Protein AF-A0A221W1S8-F1 (afdb_monomer_lite)

Foldseek 3Di:
DDDDPPPDPPPPDQPPVSVVVVVVVVVVVVVCCVVCVVCVVVVVVVVVVVVVVVVCLCCVVVVVHDRPCVVVCVVVVVVCVVCVLVVVVVVVDPWDPDDPTSD

Radius of gyration: 24.33 Å; chains: 1; bounding box: 44×41×62 Å

Structure (mmCIF, N/CA/C/O backbone):
data_AF-A0A221W1S8-F1
#
_entry.id   AF-A0A221W1S8-F1
#
loop_
_atom_site.group_PDB
_atom_site.id
_atom_site.type_symbol
_atom_site.label_atom_id
_atom_site.label_alt_id
_atom_site.label_comp_id
_atom_site.label_asym_id
_atom_site.label_entity_id
_atom_site.label_seq_id
_atom_site.pdbx_PDB_ins_code
_atom_site.Cartn_x
_atom_site.Cartn_y
_atom_site.Cartn_z
_atom_site.occupancy
_atom_site.B_iso_or_equiv
_atom_site.auth_seq_id
_atom_site.auth_comp_id
_atom_site.auth_asym_id
_atom_site.auth_atom_id
_atom_site.pdbx_PDB_model_num
ATOM 1 N N . MET A 1 1 ? -6.156 -27.351 -42.781 1.00 43.78 1 MET A N 1
ATOM 2 C CA . MET A 1 1 ? -5.411 -27.093 -44.034 1.00 43.78 1 MET A CA 1
ATOM 3 C C . MET A 1 1 ? -6.107 -25.895 -44.660 1.00 43.78 1 MET A C 1
ATOM 5 O O . MET A 1 1 ? -7.206 -26.083 -45.143 1.00 43.78 1 MET A O 1
ATOM 9 N N . THR A 1 2 ? -5.717 -24.635 -44.512 1.00 44.00 2 THR A N 1
ATOM 10 C CA . THR A 1 2 ? -4.438 -23.920 -44.330 1.00 44.00 2 THR A CA 1
ATOM 11 C C . THR A 1 2 ? -4.729 -22.702 -43.437 1.00 44.00 2 THR A C 1
ATOM 13 O O . THR A 1 2 ? -5.718 -22.012 -43.647 1.00 44.00 2 THR A O 1
ATOM 16 N N . ASP A 1 3 ? -4.094 -22.574 -42.277 1.00 49.91 3 ASP A N 1
ATOM 17 C CA . ASP A 1 3 ? -2.942 -21.686 -42.051 1.00 49.91 3 ASP A CA 1
ATOM 18 C C . ASP A 1 3 ? -3.080 -20.304 -42.718 1.00 49.91 3 ASP A C 1
ATOM 20 O O . ASP A 1 3 ? -2.681 -20.091 -43.860 1.00 49.91 3 ASP A O 1
ATOM 24 N N . ALA A 1 4 ? -3.693 -19.376 -41.987 1.00 48.41 4 ALA A N 1
ATOM 25 C CA . ALA A 1 4 ? -3.663 -17.948 -42.270 1.00 48.41 4 ALA A CA 1
ATOM 26 C C . ALA A 1 4 ? -3.271 -17.234 -40.974 1.00 48.41 4 ALA A C 1
ATOM 28 O O . ALA A 1 4 ? -4.033 -16.462 -40.393 1.00 48.41 4 ALA A O 1
ATOM 29 N N . ALA A 1 5 ? -2.070 -17.557 -40.486 1.00 47.94 5 ALA A N 1
ATOM 30 C CA . ALA A 1 5 ? -1.346 -16.705 -39.564 1.00 47.94 5 ALA A CA 1
ATOM 31 C C . ALA A 1 5 ? -1.242 -15.306 -40.190 1.00 47.94 5 ALA A C 1
ATOM 33 O O . ALA A 1 5 ? -0.427 -15.060 -41.080 1.00 47.94 5 ALA A O 1
ATOM 34 N N . ALA A 1 6 ? -2.103 -14.399 -39.729 1.00 50.62 6 ALA A N 1
ATOM 35 C CA . ALA A 1 6 ? -1.974 -12.971 -39.942 1.00 50.62 6 ALA A CA 1
ATOM 36 C C . ALA A 1 6 ? -0.633 -12.535 -39.338 1.00 50.62 6 ALA A C 1
ATOM 38 O O . ALA A 1 6 ? -0.490 -12.332 -38.133 1.00 50.62 6 ALA A O 1
ATOM 39 N N . GLN A 1 7 ? 0.383 -12.491 -40.192 1.00 57.56 7 GLN A N 1
ATOM 40 C CA . GLN A 1 7 ? 1.704 -11.987 -39.866 1.00 57.56 7 GLN A CA 1
ATOM 41 C C . GLN A 1 7 ? 1.584 -10.483 -39.635 1.00 57.56 7 GLN A C 1
ATOM 43 O O . GLN A 1 7 ? 1.258 -9.730 -40.549 1.00 57.56 7 GLN A O 1
ATOM 48 N N . ASP A 1 8 ? 1.830 -10.066 -38.393 1.00 51.31 8 ASP A N 1
ATOM 49 C CA . ASP A 1 8 ? 1.946 -8.663 -38.004 1.00 51.31 8 ASP A CA 1
ATOM 50 C C . ASP A 1 8 ? 3.028 -7.968 -38.863 1.00 51.31 8 ASP A C 1
ATOM 52 O O . ASP A 1 8 ? 4.217 -8.302 -38.750 1.00 51.31 8 ASP A O 1
ATOM 56 N N . PRO A 1 9 ? 2.656 -6.989 -39.711 1.00 50.56 9 PRO A N 1
ATOM 57 C CA . PRO A 1 9 ? 3.579 -6.306 -40.613 1.00 50.56 9 PRO A CA 1
ATOM 58 C C . PRO A 1 9 ? 4.553 -5.357 -39.892 1.00 50.56 9 PRO A C 1
ATOM 60 O O . PRO A 1 9 ? 5.384 -4.723 -40.540 1.00 50.56 9 PRO A O 1
ATOM 63 N N . ARG A 1 10 ? 4.498 -5.243 -38.556 1.00 54.56 10 ARG A N 1
ATOM 64 C CA . ARG A 1 10 ? 5.377 -4.366 -37.763 1.00 54.56 10 ARG A CA 1
ATOM 65 C C . ARG A 1 10 ? 6.572 -5.062 -37.126 1.00 54.56 10 ARG A C 1
ATOM 67 O O . ARG A 1 10 ? 7.277 -4.443 -36.327 1.00 54.56 10 ARG A O 1
ATOM 74 N N . ARG A 1 11 ? 6.888 -6.302 -37.512 1.00 55.62 11 ARG A N 1
ATOM 75 C CA . ARG A 1 11 ? 8.109 -6.999 -37.067 1.00 55.62 11 ARG A CA 1
ATOM 76 C C . ARG A 1 11 ? 9.371 -6.460 -37.767 1.00 55.62 11 ARG A C 1
ATOM 78 O O . ARG A 1 11 ? 10.181 -7.205 -38.310 1.00 55.62 11 ARG A O 1
ATOM 85 N N . GLY A 1 12 ? 9.545 -5.139 -37.758 1.00 58.81 12 GLY A N 1
ATOM 86 C CA . GLY A 1 12 ? 10.763 -4.473 -38.189 1.00 58.81 12 GLY A CA 1
ATOM 87 C C . GLY A 1 12 ? 11.916 -4.922 -37.299 1.00 58.81 12 GLY A C 1
ATOM 88 O O . GLY A 1 12 ? 11.883 -4.746 -36.080 1.00 58.81 12 GLY A O 1
ATOM 89 N N . ARG A 1 13 ? 12.936 -5.534 -37.906 1.00 62.41 13 ARG A N 1
ATOM 90 C CA . ARG A 1 13 ? 14.186 -5.916 -37.243 1.00 62.41 13 ARG A CA 1
ATOM 91 C C . ARG A 1 13 ? 14.716 -4.687 -36.507 1.00 62.41 13 ARG A C 1
ATOM 93 O O . ARG A 1 13 ? 15.137 -3.734 -37.157 1.00 62.41 13 ARG A O 1
ATOM 100 N N . ALA A 1 14 ? 14.669 -4.694 -35.171 1.00 63.47 14 ALA A N 1
ATOM 101 C CA . ALA A 1 14 ? 15.183 -3.592 -34.368 1.00 63.47 14 ALA A CA 1
ATOM 102 C C . ALA A 1 14 ? 16.594 -3.249 -34.865 1.00 63.47 14 ALA A C 1
ATOM 104 O O . ALA A 1 14 ? 17.489 -4.107 -34.869 1.00 63.47 14 ALA A O 1
ATOM 105 N N . GLY A 1 15 ? 16.762 -2.017 -35.353 1.00 77.62 15 GLY A N 1
ATOM 106 C CA . GLY A 1 15 ? 18.046 -1.527 -35.838 1.00 77.62 15 GLY A CA 1
ATOM 107 C C . GLY A 1 15 ? 19.124 -1.651 -34.753 1.00 77.62 15 GLY A C 1
ATOM 108 O O . GLY A 1 15 ? 18.808 -1.898 -33.584 1.00 77.62 15 GLY A O 1
ATOM 109 N N . PRO A 1 16 ? 20.408 -1.472 -35.091 1.00 81.88 16 PRO A N 1
ATOM 110 C CA . PRO A 1 16 ? 21.499 -1.566 -34.115 1.00 81.88 16 PRO A CA 1
ATOM 111 C C . PRO A 1 16 ? 21.254 -0.691 -32.871 1.00 81.88 16 PRO A C 1
ATOM 113 O O . PRO A 1 16 ? 21.467 -1.147 -31.751 1.00 81.88 16 PRO A O 1
ATOM 116 N N . LEU A 1 17 ? 20.667 0.498 -33.050 1.00 84.44 17 LEU A N 1
ATOM 117 C CA . LEU A 1 17 ? 20.253 1.395 -31.964 1.00 84.44 17 LEU A CA 1
ATOM 118 C C . LEU A 1 17 ? 19.168 0.802 -31.049 1.00 84.44 17 LEU A C 1
ATOM 120 O O . LEU A 1 17 ? 19.201 1.003 -29.838 1.00 84.44 17 LEU A O 1
ATOM 124 N N . GLY A 1 18 ? 18.224 0.036 -31.602 1.00 87.44 18 GLY A N 1
ATOM 125 C CA . GLY A 1 18 ? 17.191 -0.648 -30.823 1.00 87.44 18 GLY A CA 1
ATOM 126 C C . GLY A 1 18 ? 17.769 -1.750 -29.935 1.00 87.44 18 GLY A C 1
ATOM 127 O O . GLY A 1 18 ? 17.342 -1.893 -28.791 1.00 87.44 18 GLY A O 1
ATOM 128 N N . ARG A 1 19 ? 18.791 -2.472 -30.421 1.00 86.69 19 ARG A N 1
ATOM 129 C CA . ARG A 1 19 ? 19.509 -3.489 -29.633 1.00 86.69 19 ARG A CA 1
ATOM 130 C C . ARG A 1 19 ? 20.333 -2.868 -28.509 1.00 86.69 19 ARG A C 1
ATOM 132 O O . ARG A 1 19 ? 20.266 -3.352 -27.386 1.00 86.69 19 ARG A O 1
ATOM 139 N N . VAL A 1 20 ? 21.037 -1.770 -28.784 1.00 92.38 20 VAL A N 1
ATOM 140 C CA . VAL A 1 20 ? 21.780 -1.023 -27.755 1.00 92.38 20 VAL A CA 1
ATOM 141 C C . VAL A 1 20 ? 20.828 -0.485 -26.686 1.00 92.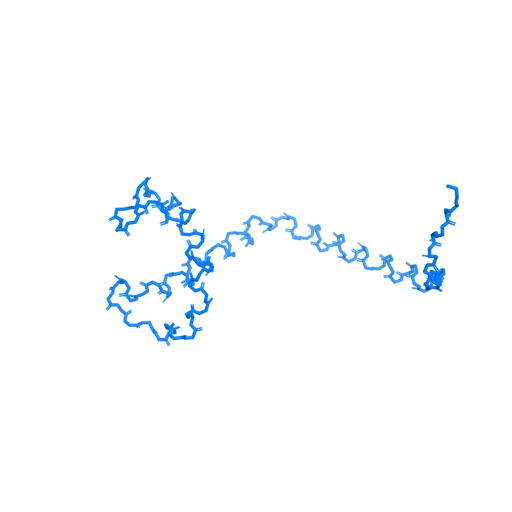38 20 VAL A C 1
ATOM 143 O O . VAL A 1 20 ? 21.055 -0.698 -25.499 1.00 92.38 20 VAL A O 1
ATOM 146 N N . ARG A 1 21 ? 19.709 0.134 -27.085 1.00 93.44 21 ARG A N 1
ATOM 147 C CA . ARG A 1 21 ? 18.708 0.639 -26.134 1.00 93.44 21 ARG A CA 1
ATOM 148 C C . ARG A 1 21 ? 18.073 -0.481 -25.307 1.00 93.44 21 ARG A C 1
ATOM 150 O O . ARG A 1 21 ? 17.820 -0.281 -24.125 1.00 93.44 21 ARG A O 1
ATOM 157 N N . ALA A 1 22 ? 17.809 -1.643 -25.904 1.00 92.69 22 ALA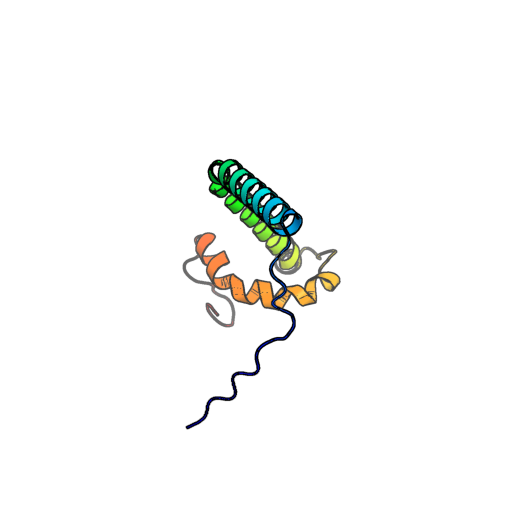 A N 1
ATOM 158 C CA . ALA A 1 22 ? 17.323 -2.812 -25.171 1.00 92.69 22 ALA A CA 1
ATOM 159 C C . ALA A 1 22 ? 18.361 -3.323 -24.156 1.00 92.69 22 ALA A C 1
ATOM 161 O O . ALA A 1 22 ? 18.002 -3.581 -23.013 1.00 92.69 22 ALA A O 1
ATOM 162 N N . GLY A 1 23 ? 19.640 -3.385 -24.541 1.00 94.50 23 GLY A N 1
ATOM 163 C CA . GLY A 1 23 ? 20.734 -3.760 -23.643 1.00 94.50 23 GLY A CA 1
ATOM 164 C C . GLY A 1 23 ? 20.900 -2.799 -22.463 1.00 94.50 23 GLY A C 1
ATOM 165 O O . GLY A 1 23 ? 21.047 -3.247 -21.332 1.00 94.50 23 GLY A O 1
ATOM 166 N N . LEU A 1 24 ? 20.792 -1.487 -22.697 1.00 96.56 24 LEU A N 1
ATOM 167 C CA . LEU A 1 24 ? 20.846 -0.482 -21.627 1.00 96.56 24 LEU A CA 1
ATOM 168 C C . LEU A 1 24 ? 19.681 -0.614 -20.639 1.00 96.56 24 LEU A C 1
ATOM 170 O O . LEU A 1 24 ? 19.898 -0.498 -19.438 1.00 96.56 24 LEU A O 1
ATOM 174 N N . ARG A 1 25 ? 18.463 -0.893 -21.125 1.00 95.94 25 ARG A N 1
ATOM 175 C CA . ARG A 1 25 ? 17.316 -1.165 -20.244 1.00 95.94 25 ARG A CA 1
ATOM 176 C C . ARG A 1 25 ? 17.547 -2.416 -19.403 1.00 95.94 25 ARG A C 1
ATOM 178 O O . ARG A 1 25 ? 17.418 -2.345 -18.194 1.00 95.94 25 ARG A O 1
ATOM 185 N N . ALA A 1 26 ? 17.992 -3.511 -20.021 1.00 95.00 26 ALA A N 1
ATOM 186 C CA . ALA A 1 26 ? 18.282 -4.748 -19.299 1.00 95.00 26 ALA A CA 1
ATOM 187 C C . ALA A 1 26 ? 19.372 -4.564 -18.225 1.00 95.00 26 ALA A C 1
ATOM 189 O O . ALA A 1 26 ? 19.266 -5.121 -17.135 1.00 95.00 26 ALA A O 1
ATOM 190 N N . ALA A 1 27 ? 20.402 -3.759 -18.506 1.00 96.25 27 ALA A N 1
ATOM 191 C CA . ALA A 1 27 ? 21.429 -3.418 -17.525 1.00 96.25 27 ALA A CA 1
ATOM 192 C C . ALA A 1 27 ? 20.873 -2.571 -16.365 1.00 96.25 27 ALA A C 1
ATOM 194 O O . ALA A 1 27 ? 21.222 -2.821 -15.212 1.00 96.25 27 ALA A O 1
ATOM 195 N N . ALA A 1 28 ? 19.991 -1.608 -16.655 1.00 95.94 28 ALA A N 1
ATOM 196 C CA . ALA A 1 28 ? 19.314 -0.809 -15.634 1.00 95.94 28 ALA A CA 1
ATOM 197 C C . ALA A 1 28 ? 18.386 -1.667 -14.757 1.00 95.94 28 ALA A C 1
ATOM 199 O O . ALA A 1 28 ? 18.453 -1.573 -13.535 1.00 95.94 28 ALA A O 1
ATOM 200 N N . ASP A 1 29 ? 17.598 -2.559 -15.362 1.00 95.56 29 ASP A N 1
ATOM 201 C CA . ASP A 1 29 ? 16.698 -3.471 -14.647 1.00 95.56 29 ASP A CA 1
ATOM 202 C C . ASP A 1 29 ? 17.484 -4.432 -13.742 1.00 95.56 29 ASP A C 1
ATOM 204 O O . ASP A 1 29 ? 17.108 -4.671 -12.593 1.00 95.56 29 ASP A O 1
ATOM 208 N N . PHE A 1 30 ? 18.614 -4.961 -14.230 1.00 95.25 30 PHE A N 1
ATOM 209 C CA . PHE A 1 30 ? 19.505 -5.804 -13.433 1.00 95.25 30 PHE A CA 1
ATOM 210 C C . PHE A 1 30 ? 20.101 -5.042 -12.247 1.00 95.25 30 PHE A C 1
ATOM 212 O O . PHE A 1 30 ? 20.112 -5.557 -11.128 1.00 95.25 30 PHE A O 1
ATOM 219 N N . HIS A 1 31 ? 20.578 -3.818 -12.482 1.00 95.00 31 HIS A N 1
ATOM 220 C CA . HIS A 1 31 ? 21.110 -2.957 -11.433 1.00 95.00 31 HIS A CA 1
ATOM 221 C C . HIS A 1 31 ? 20.041 -2.693 -10.367 1.00 95.00 31 HIS A C 1
ATOM 223 O O . HIS A 1 31 ? 20.266 -2.975 -9.194 1.00 95.00 31 HIS A O 1
ATOM 229 N N . GLU A 1 32 ? 18.848 -2.252 -10.763 1.00 92.88 32 GLU A N 1
ATOM 230 C CA . GLU A 1 32 ? 17.739 -2.020 -9.836 1.00 92.88 32 GLU A CA 1
ATOM 231 C C . GLU A 1 32 ? 17.393 -3.288 -9.040 1.00 92.88 32 GLU A C 1
ATOM 233 O O . GLU A 1 32 ? 17.282 -3.259 -7.812 1.00 92.88 32 GLU A O 1
ATOM 238 N N . ALA A 1 33 ? 17.307 -4.444 -9.705 1.00 91.31 33 ALA A N 1
ATOM 239 C CA . ALA A 1 33 ? 17.029 -5.715 -9.047 1.00 91.31 33 ALA A CA 1
ATOM 240 C C . ALA A 1 33 ? 18.118 -6.110 -8.036 1.00 91.31 33 ALA A C 1
ATOM 242 O O . ALA A 1 33 ? 17.786 -6.616 -6.962 1.00 91.31 33 ALA A O 1
ATOM 243 N N . TRP A 1 34 ? 19.393 -5.879 -8.357 1.00 92.88 34 TRP A N 1
ATOM 244 C CA . TRP A 1 34 ? 20.529 -6.160 -7.480 1.00 92.88 34 TRP A CA 1
ATOM 245 C C . TRP A 1 34 ? 20.542 -5.244 -6.252 1.00 92.88 34 TRP A C 1
ATOM 247 O O . TRP A 1 34 ? 20.699 -5.714 -5.124 1.00 92.88 34 TRP A O 1
ATOM 257 N N . PHE A 1 35 ? 20.331 -3.941 -6.451 1.00 90.69 35 PHE A N 1
ATOM 258 C CA . PHE A 1 35 ? 20.310 -2.958 -5.367 1.00 90.69 35 PHE A CA 1
ATOM 259 C C . PHE A 1 35 ? 19.114 -3.163 -4.435 1.00 90.69 35 PHE A C 1
ATOM 261 O O . PHE A 1 35 ? 19.278 -3.223 -3.212 1.00 90.69 35 PHE A O 1
ATOM 268 N N . THR A 1 36 ? 17.919 -3.356 -4.997 1.00 91.06 36 THR A N 1
ATOM 269 C CA . THR A 1 36 ? 16.702 -3.575 -4.206 1.00 91.06 36 THR A CA 1
ATOM 270 C C . THR A 1 36 ? 16.706 -4.911 -3.480 1.00 91.06 36 THR A C 1
ATOM 272 O O . THR A 1 36 ? 16.120 -4.994 -2.402 1.00 91.06 36 THR A O 1
ATOM 275 N N . ALA A 1 37 ? 17.382 -5.948 -4.004 1.00 90.44 37 ALA A N 1
ATOM 276 C CA . ALA A 1 37 ? 17.384 -7.301 -3.439 1.00 90.44 37 ALA A CA 1
ATOM 277 C C . ALA A 1 37 ? 17.661 -7.330 -1.931 1.00 90.44 37 ALA A C 1
ATOM 279 O O . ALA A 1 37 ? 16.947 -8.011 -1.193 1.00 90.44 37 ALA A O 1
ATOM 280 N N . ARG A 1 38 ? 18.642 -6.547 -1.465 1.00 88.62 38 ARG A N 1
ATOM 281 C CA . ARG A 1 38 ? 19.020 -6.501 -0.046 1.00 88.62 38 ARG 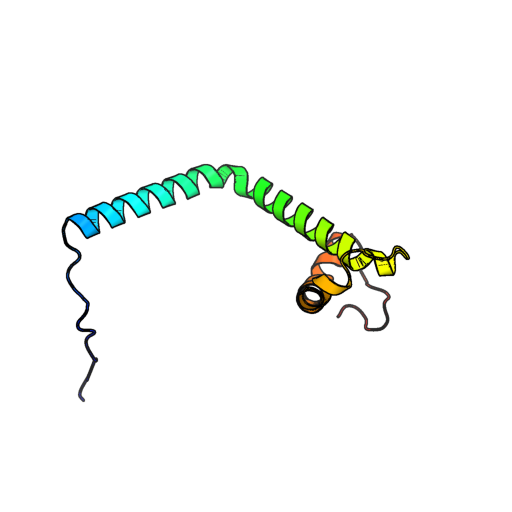A CA 1
ATOM 282 C C . ARG A 1 38 ? 17.957 -5.858 0.849 1.00 88.62 38 ARG A C 1
ATOM 284 O O . ARG A 1 38 ? 17.852 -6.214 2.016 1.00 88.62 38 ARG A O 1
ATOM 291 N N . TRP A 1 39 ? 17.150 -4.954 0.303 1.00 90.31 39 TRP A N 1
ATOM 292 C CA . TRP A 1 39 ? 16.181 -4.152 1.053 1.00 90.31 39 TRP A CA 1
ATOM 293 C C . TRP A 1 39 ? 14.739 -4.618 0.858 1.00 90.31 39 TRP A C 1
ATOM 295 O O . TRP A 1 39 ? 13.828 -4.041 1.443 1.00 90.31 39 TRP A O 1
ATOM 305 N N . ARG A 1 40 ? 14.495 -5.685 0.084 1.00 89.62 40 ARG A N 1
ATOM 306 C CA . ARG A 1 40 ? 13.130 -6.164 -0.203 1.00 89.62 40 ARG A CA 1
ATOM 307 C C . ARG A 1 40 ? 12.319 -6.455 1.056 1.00 89.62 40 ARG A C 1
ATOM 309 O O . ARG A 1 40 ? 11.115 -6.237 1.060 1.00 89.62 40 ARG A O 1
ATOM 316 N N . SER A 1 41 ? 12.945 -6.969 2.114 1.00 90.81 41 SER A N 1
ATOM 317 C CA . SER A 1 41 ? 12.264 -7.208 3.391 1.00 90.81 41 SER A CA 1
ATOM 318 C C . SER A 1 41 ? 11.846 -5.903 4.067 1.00 90.81 41 SER A C 1
ATOM 320 O O . SER A 1 41 ? 10.691 -5.793 4.468 1.00 90.81 41 SER A O 1
ATOM 322 N N . ALA A 1 42 ? 12.748 -4.922 4.137 1.00 92.94 42 ALA A N 1
ATOM 323 C CA . ALA A 1 42 ? 12.486 -3.605 4.708 1.00 92.94 42 ALA A CA 1
ATOM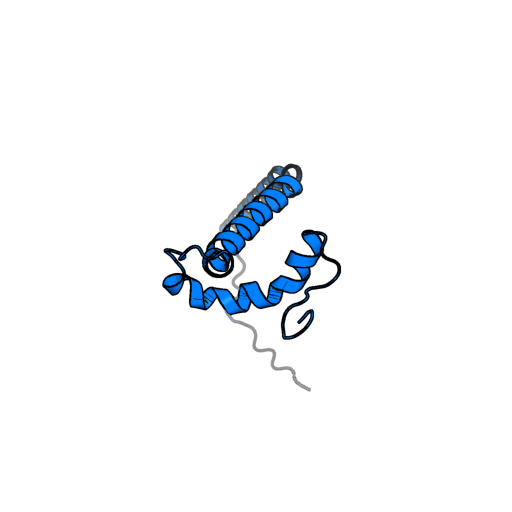 324 C C . ALA A 1 42 ? 11.413 -2.849 3.914 1.00 92.94 42 ALA A C 1
ATOM 326 O O . ALA A 1 42 ? 10.461 -2.362 4.507 1.00 92.94 42 ALA A O 1
ATOM 327 N N . LEU A 1 43 ? 11.488 -2.855 2.580 1.00 91.88 43 LEU A N 1
ATOM 328 C CA . LEU A 1 43 ? 10.475 -2.243 1.714 1.00 91.88 43 LEU A CA 1
ATOM 329 C C . LEU A 1 43 ? 9.100 -2.893 1.893 1.00 91.88 43 LEU A C 1
ATOM 331 O O . LEU A 1 43 ? 8.096 -2.198 1.993 1.00 91.88 43 LEU A O 1
ATOM 335 N N . ARG A 1 44 ? 9.038 -4.228 1.986 1.00 92.12 44 ARG A N 1
ATOM 336 C CA . ARG A 1 44 ? 7.778 -4.928 2.281 1.00 92.12 44 ARG A CA 1
ATOM 337 C C . ARG A 1 44 ? 7.257 -4.644 3.685 1.00 92.12 44 ARG A C 1
ATOM 339 O O . ARG A 1 44 ? 6.060 -4.768 3.902 1.00 92.12 44 ARG A O 1
ATOM 346 N N . ARG A 1 45 ? 8.132 -4.368 4.651 1.00 90.75 45 ARG A N 1
ATOM 347 C CA . ARG A 1 45 ? 7.723 -3.978 6.002 1.00 90.75 45 ARG A CA 1
ATOM 348 C C . ARG A 1 45 ? 7.140 -2.569 5.979 1.00 90.75 45 ARG A C 1
ATOM 350 O O . ARG A 1 45 ? 6.009 -2.410 6.396 1.00 90.75 45 ARG A O 1
ATOM 357 N N . GLU A 1 46 ? 7.842 -1.614 5.382 1.00 94.81 46 GLU A N 1
ATOM 358 C CA . GLU A 1 46 ? 7.371 -0.232 5.248 1.00 94.81 46 GLU A CA 1
ATOM 359 C C . GLU A 1 46 ? 6.043 -0.148 4.491 1.00 94.81 46 GLU A C 1
ATOM 361 O O . GLU A 1 46 ? 5.103 0.481 4.955 1.00 94.81 46 GLU A O 1
ATOM 366 N N . ALA A 1 47 ? 5.916 -0.853 3.363 1.00 91.56 47 ALA A N 1
ATOM 367 C CA . ALA A 1 47 ? 4.662 -0.893 2.615 1.00 91.56 47 ALA A CA 1
ATOM 368 C C . ALA A 1 47 ? 3.491 -1.399 3.475 1.00 91.56 47 ALA A C 1
ATOM 370 O O . ALA A 1 47 ? 2.388 -0.873 3.371 1.00 91.56 47 ALA A O 1
ATOM 371 N N . ARG A 1 48 ? 3.732 -2.386 4.349 1.00 88.12 48 ARG A N 1
ATOM 372 C CA . ARG A 1 48 ? 2.715 -2.879 5.286 1.00 88.12 48 ARG A CA 1
ATOM 373 C C . ARG A 1 48 ? 2.417 -1.868 6.387 1.00 88.12 48 ARG A C 1
ATOM 375 O O . ARG A 1 48 ? 1.246 -1.616 6.629 1.00 88.12 48 ARG A O 1
ATOM 382 N N . ASP A 1 49 ? 3.440 -1.258 6.983 1.00 91.00 49 ASP A N 1
ATOM 383 C CA . ASP A 1 49 ? 3.285 -0.236 8.027 1.00 91.00 49 ASP A CA 1
ATOM 384 C C . ASP A 1 49 ? 2.441 0.952 7.497 1.00 91.00 49 ASP A C 1
ATOM 386 O O . ASP A 1 49 ? 1.516 1.421 8.165 1.00 91.00 49 ASP A O 1
ATOM 390 N N . GLN A 1 50 ? 2.672 1.377 6.248 1.00 92.00 50 GLN A N 1
ATOM 391 C CA . GLN A 1 50 ? 1.869 2.401 5.563 1.00 92.00 50 GLN A CA 1
ATOM 392 C C . GLN A 1 50 ? 0.424 1.943 5.308 1.00 92.00 50 GLN A C 1
ATOM 394 O O . GLN A 1 50 ? -0.520 2.699 5.541 1.00 92.00 50 GLN A O 1
ATOM 399 N N . GLN A 1 51 ? 0.226 0.698 4.860 1.00 89.44 51 GLN A N 1
ATOM 400 C CA . GLN A 1 51 ? -1.114 0.139 4.653 1.00 89.44 51 GLN A CA 1
ATOM 401 C C . GLN A 1 51 ? -1.907 0.008 5.961 1.00 89.44 51 GLN A C 1
ATOM 403 O O . GLN A 1 51 ? -3.104 0.285 5.978 1.00 89.44 51 GLN A O 1
ATOM 408 N N . ASP A 1 52 ? -1.264 -0.399 7.053 1.00 87.81 52 ASP A N 1
ATOM 409 C CA . ASP A 1 52 ? -1.906 -0.527 8.361 1.00 87.81 52 ASP A CA 1
ATOM 410 C C . ASP A 1 52 ? -2.245 0.852 8.947 1.00 87.81 52 ASP A C 1
ATOM 412 O O . ASP A 1 52 ? -3.326 1.030 9.509 1.00 87.81 52 ASP A O 1
ATOM 416 N N . THR A 1 53 ? -1.390 1.856 8.719 1.00 88.31 53 THR A N 1
ATOM 417 C CA . THR A 1 53 ? -1.681 3.260 9.057 1.00 88.31 53 THR A CA 1
ATOM 418 C C . THR A 1 53 ? -2.899 3.778 8.290 1.00 88.31 53 THR A C 1
ATOM 420 O O . THR A 1 53 ? -3.795 4.373 8.885 1.00 88.31 53 THR A O 1
ATOM 423 N N . LEU A 1 54 ? -2.977 3.514 6.980 1.00 87.12 54 LEU A N 1
ATOM 424 C CA . LEU A 1 54 ? -4.129 3.898 6.163 1.00 87.12 54 LEU A CA 1
ATOM 425 C C . LEU A 1 54 ? -5.423 3.244 6.667 1.00 87.12 54 LEU A C 1
ATOM 427 O O . LEU A 1 54 ? -6.433 3.928 6.822 1.00 87.12 54 LEU A O 1
ATOM 431 N N . ARG A 1 55 ? -5.389 1.938 6.971 1.00 85.06 55 ARG A N 1
ATOM 432 C CA . ARG A 1 55 ? -6.541 1.225 7.545 1.00 85.06 55 ARG A CA 1
ATOM 433 C C . ARG A 1 55 ? -6.978 1.844 8.869 1.00 85.06 55 ARG A C 1
ATOM 435 O O . ARG A 1 55 ? -8.166 2.078 9.052 1.00 85.06 55 ARG A O 1
ATOM 442 N N . ALA A 1 56 ? -6.041 2.158 9.762 1.00 83.94 56 ALA A N 1
ATOM 443 C CA . ALA A 1 56 ? -6.361 2.800 11.034 1.00 83.94 56 ALA A CA 1
ATOM 444 C C . ALA A 1 56 ? -7.079 4.149 10.844 1.00 83.94 56 ALA A C 1
ATOM 446 O O . ALA A 1 56 ? -8.056 4.408 11.539 1.00 83.94 56 ALA A O 1
ATOM 447 N N . LEU A 1 57 ? -6.651 4.968 9.873 1.00 85.00 57 LEU A N 1
ATOM 448 C CA . LEU A 1 57 ? -7.294 6.250 9.544 1.00 85.00 57 LEU A CA 1
ATOM 449 C C . LEU A 1 57 ? -8.719 6.089 8.985 1.00 85.00 57 LEU A C 1
ATOM 451 O O . LEU A 1 57 ? -9.590 6.914 9.263 1.00 85.00 57 LEU A O 1
ATOM 455 N N . MET A 1 58 ? -8.968 5.027 8.218 1.00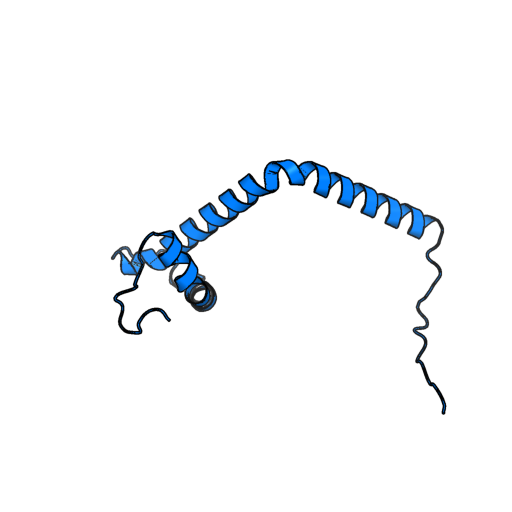 81.44 58 MET A N 1
ATOM 456 C CA . MET A 1 58 ? -10.304 4.700 7.701 1.00 81.44 58 MET A CA 1
ATOM 457 C C . MET A 1 58 ? -11.235 4.149 8.790 1.00 81.44 58 MET A C 1
ATOM 459 O O . MET A 1 58 ? -12.442 4.342 8.724 1.00 81.44 58 MET A O 1
ATOM 463 N N . LEU A 1 59 ? -10.683 3.473 9.801 1.00 80.19 59 LEU A N 1
ATOM 464 C CA . LEU A 1 59 ? -11.423 2.873 10.916 1.00 80.19 59 LEU A CA 1
ATOM 465 C C . LEU A 1 59 ? -11.601 3.820 12.118 1.00 80.19 59 LEU A C 1
ATOM 467 O O . LEU A 1 59 ? -12.156 3.393 13.130 1.00 80.19 59 LEU A O 1
ATOM 471 N N . LEU A 1 60 ? -11.171 5.086 12.040 1.00 85.25 60 LEU A N 1
ATOM 472 C CA . LEU A 1 60 ? -11.303 6.055 13.142 1.00 85.25 60 LEU A CA 1
ATOM 473 C C . LEU A 1 60 ? -12.750 6.200 13.635 1.00 85.25 60 LEU A C 1
ATOM 475 O O . LEU A 1 60 ? -12.971 6.213 14.846 1.00 85.25 60 LEU A O 1
ATOM 479 N N . ASP A 1 61 ? -13.726 6.183 12.724 1.00 81.94 61 ASP A N 1
ATOM 480 C CA . ASP A 1 61 ? -15.147 6.288 13.077 1.00 81.94 61 ASP A CA 1
ATOM 481 C C . ASP A 1 61 ? -15.585 5.130 13.991 1.00 81.94 61 ASP A C 1
ATOM 483 O O . ASP A 1 61 ? -16.357 5.318 14.930 1.00 81.94 61 ASP A O 1
ATOM 487 N N . THR A 1 62 ? -15.027 3.928 13.792 1.00 78.81 62 THR A N 1
ATOM 488 C CA . THR A 1 62 ? -15.299 2.766 14.661 1.00 78.81 62 THR A CA 1
ATOM 489 C C . THR A 1 62 ? -14.697 2.915 16.059 1.00 78.81 62 THR A C 1
ATOM 491 O O . THR A 1 62 ? -15.164 2.283 17.005 1.00 78.81 62 THR A O 1
ATOM 494 N N . LEU A 1 63 ? -13.686 3.775 16.202 1.00 80.12 63 LEU A N 1
ATOM 495 C CA . LEU A 1 63 ? -13.081 4.161 17.475 1.00 80.12 63 LEU A CA 1
ATOM 496 C C . LEU A 1 63 ? -13.781 5.381 18.105 1.00 80.12 63 LEU A C 1
ATOM 498 O O . LEU A 1 63 ? -13.361 5.835 19.169 1.00 80.12 63 LEU A O 1
ATOM 502 N N . GLY A 1 64 ? -14.841 5.905 17.475 1.00 84.62 64 GLY A N 1
ATOM 503 C CA . GLY A 1 64 ? -15.578 7.087 17.927 1.00 84.62 64 GLY A CA 1
ATOM 504 C C . GLY A 1 64 ? -14.887 8.417 17.612 1.00 84.62 64 GLY A C 1
ATOM 505 O O . GLY A 1 64 ? -15.216 9.428 18.229 1.00 84.62 64 GLY A O 1
ATOM 506 N N . VAL A 1 65 ? -13.914 8.418 16.697 1.00 86.38 65 VAL A N 1
ATOM 507 C CA . VAL A 1 65 ? -13.216 9.619 16.227 1.00 86.38 65 VAL A CA 1
ATOM 508 C C . VAL A 1 65 ? -13.647 9.892 14.794 1.00 86.38 65 VAL A C 1
ATOM 510 O O . VAL A 1 65 ? -13.359 9.084 13.922 1.00 86.38 65 VAL A O 1
ATOM 513 N N . ASP A 1 66 ? -14.279 11.037 14.541 1.00 82.81 66 ASP A N 1
ATOM 514 C CA . ASP A 1 66 ? -14.688 11.403 13.183 1.00 82.81 66 ASP A CA 1
ATOM 515 C C . ASP A 1 66 ? -13.467 11.496 12.251 1.00 82.81 66 ASP A C 1
ATOM 517 O O . ASP A 1 66 ? -12.529 12.269 12.489 1.00 82.81 66 ASP A O 1
ATOM 521 N N . SER A 1 67 ? -13.466 10.706 11.178 1.00 81.12 67 SER A N 1
ATOM 522 C CA . SER A 1 67 ? -12.370 10.690 10.216 1.00 81.12 67 SER A CA 1
ATOM 523 C C . SER A 1 67 ? -12.461 11.885 9.257 1.00 81.12 67 SER A C 1
ATOM 525 O O . SER A 1 67 ? -13.428 12.004 8.498 1.00 81.12 67 SER A O 1
ATOM 527 N N . PRO A 1 68 ? -11.425 12.746 9.177 1.00 80.25 68 PRO A N 1
ATOM 528 C CA . PRO A 1 68 ? -11.423 13.903 8.276 1.00 80.25 68 PRO A CA 1
ATOM 529 C C . PRO A 1 68 ? -11.366 13.513 6.790 1.00 80.25 68 PRO A C 1
ATOM 531 O O . PRO A 1 68 ? -11.492 14.374 5.924 1.00 80.25 68 PRO A O 1
ATOM 534 N N . VAL A 1 69 ? -11.150 12.230 6.490 1.00 81.94 69 VAL A N 1
ATOM 535 C CA . VAL A 1 69 ? -11.047 11.680 5.132 1.00 81.94 69 VAL A CA 1
ATOM 536 C C . VAL A 1 69 ? -12.092 10.595 4.859 1.00 81.94 69 VAL A C 1
ATOM 538 O O . VAL A 1 69 ? -12.003 9.934 3.826 1.00 81.94 69 VAL A O 1
ATOM 541 N N . ALA A 1 70 ? -13.082 10.406 5.746 1.00 81.56 70 ALA A N 1
ATOM 542 C CA . ALA A 1 70 ? -14.115 9.374 5.596 1.00 81.56 70 ALA A CA 1
ATOM 543 C C . ALA A 1 70 ? -14.752 9.416 4.204 1.00 81.56 70 ALA A C 1
ATOM 545 O O . ALA A 1 70 ? -14.744 8.417 3.494 1.00 81.56 70 ALA A O 1
ATOM 546 N N . TYR A 1 71 ? -15.220 10.595 3.781 1.00 82.44 71 TYR A N 1
ATOM 547 C CA . TYR A 1 71 ? -15.908 10.761 2.501 1.00 82.44 71 TYR A CA 1
ATOM 548 C C . TYR A 1 71 ? -15.007 10.459 1.295 1.00 82.44 71 TYR A C 1
ATOM 550 O O . TYR A 1 71 ? -15.397 9.721 0.395 1.00 82.44 71 TYR A O 1
ATOM 558 N N . GLU A 1 72 ? -13.773 10.963 1.310 1.00 85.56 72 GLU A N 1
ATOM 559 C CA . GLU A 1 72 ? -12.820 10.801 0.202 1.00 85.56 72 GLU A CA 1
ATOM 560 C C . GLU A 1 72 ? -12.315 9.360 0.055 1.00 85.56 72 GLU A C 1
ATOM 562 O O . GLU A 1 72 ? -11.837 8.957 -1.004 1.00 85.56 72 GLU A O 1
ATOM 567 N N . THR A 1 73 ? -12.407 8.569 1.125 1.00 85.31 73 THR A N 1
ATOM 568 C CA . THR A 1 73 ? -11.888 7.198 1.165 1.00 85.31 73 THR A CA 1
ATOM 569 C C . THR A 1 73 ? -12.964 6.126 1.009 1.00 85.31 73 THR A C 1
ATOM 571 O O . THR A 1 73 ? -12.626 4.942 0.985 1.00 85.31 73 THR A O 1
ATOM 574 N N . LEU A 1 74 ? -14.234 6.504 0.809 1.00 84.25 74 LEU A N 1
ATOM 575 C CA . LEU A 1 74 ? -15.349 5.562 0.629 1.00 84.25 74 LEU A CA 1
ATOM 576 C C . LEU A 1 74 ? -15.124 4.569 -0.523 1.00 84.25 74 LEU A C 1
ATOM 578 O O . LEU A 1 74 ? -15.433 3.389 -0.389 1.00 84.25 74 LEU A O 1
ATOM 582 N N . GLU A 1 75 ? -14.515 5.008 -1.624 1.00 85.19 75 GLU A N 1
ATOM 583 C CA . GLU A 1 75 ? -14.186 4.157 -2.783 1.00 85.19 75 GLU A CA 1
ATOM 584 C C . GLU A 1 75 ? -13.145 3.068 -2.459 1.00 85.19 75 GLU A C 1
ATOM 586 O O . GLU A 1 75 ? -13.046 2.050 -3.145 1.00 85.19 75 GLU A O 1
ATOM 591 N N . LEU A 1 76 ? -12.350 3.266 -1.403 1.00 84.69 76 LEU A N 1
ATOM 592 C CA . LEU A 1 76 ? -11.299 2.336 -0.988 1.00 84.69 76 LEU A CA 1
ATOM 593 C C . LEU A 1 76 ? -11.811 1.267 -0.014 1.00 84.69 76 LEU A C 1
ATOM 595 O O . LEU A 1 76 ? -11.197 0.205 0.105 1.00 84.69 76 LEU A O 1
ATOM 599 N N . VAL A 1 77 ? -12.950 1.515 0.637 1.00 81.75 77 VAL A N 1
ATOM 600 C CA . VAL A 1 77 ? -13.614 0.598 1.575 1.00 81.75 77 VAL A CA 1
ATOM 601 C C . VAL A 1 77 ? -13.752 -0.835 1.034 1.00 81.75 77 VAL A C 1
ATOM 603 O O . VAL A 1 77 ? -13.348 -1.751 1.755 1.00 81.75 77 VAL A O 1
ATOM 606 N N . PRO A 1 78 ? -14.227 -1.095 -0.207 1.00 82.44 78 PRO A N 1
ATOM 607 C CA . PRO A 1 78 ? -14.349 -2.468 -0.710 1.00 82.44 78 PRO A CA 1
ATOM 608 C C . PRO A 1 78 ? -13.006 -3.208 -0.795 1.00 82.44 78 PRO A C 1
ATOM 610 O O . PRO A 1 78 ? -12.945 -4.407 -0.527 1.00 82.44 78 PRO A O 1
ATOM 613 N N . PHE A 1 79 ? -11.917 -2.507 -1.119 1.00 83.06 79 PHE A N 1
ATOM 614 C CA . PHE A 1 79 ? -10.584 -3.110 -1.195 1.00 83.06 79 PHE A CA 1
ATOM 615 C C . PHE A 1 79 ? -10.022 -3.426 0.193 1.00 83.06 79 PHE A C 1
ATOM 617 O O . PHE A 1 79 ? -9.355 -4.439 0.380 1.00 83.06 79 PHE A O 1
ATOM 624 N N . VAL A 1 80 ? -10.311 -2.582 1.184 1.00 80.94 80 VAL A N 1
ATOM 625 C CA . VAL A 1 80 ? -9.886 -2.810 2.571 1.00 80.94 80 VAL A CA 1
ATOM 626 C C . VAL A 1 80 ? -10.655 -3.962 3.211 1.00 80.94 80 VAL A C 1
ATOM 628 O O . VAL A 1 80 ? -10.041 -4.773 3.902 1.00 80.94 80 VAL A O 1
ATOM 631 N N . LEU A 1 81 ? -11.964 -4.058 2.956 1.00 79.06 81 LEU A N 1
ATOM 632 C CA . LEU A 1 81 ? -12.811 -5.162 3.417 1.00 79.06 81 LEU A CA 1
ATOM 633 C C . LEU A 1 81 ? -12.340 -6.514 2.874 1.00 79.06 81 LEU A C 1
ATOM 635 O O . LEU A 1 81 ? -12.252 -7.467 3.642 1.00 79.06 81 LEU A O 1
ATOM 639 N N . ALA A 1 82 ? -11.959 -6.586 1.594 1.00 80.62 82 ALA A N 1
ATOM 640 C CA . ALA A 1 82 ? -11.444 -7.818 0.990 1.00 80.62 82 ALA A CA 1
ATOM 641 C C . ALA A 1 82 ? -10.190 -8.365 1.704 1.00 80.62 82 ALA A C 1
ATOM 643 O O . ALA A 1 82 ? -10.010 -9.577 1.802 1.00 80.62 82 ALA A O 1
ATOM 644 N N . ASP A 1 83 ? -9.360 -7.477 2.257 1.00 80.19 83 ASP A N 1
ATOM 645 C CA . ASP A 1 83 ? -8.121 -7.824 2.963 1.00 80.19 83 ASP A CA 1
ATOM 646 C C . ASP A 1 83 ? -8.285 -7.896 4.498 1.00 80.19 83 ASP A C 1
ATOM 648 O O . ASP A 1 83 ? -7.309 -8.134 5.223 1.00 80.19 83 ASP A O 1
ATOM 652 N N . LEU A 1 84 ? -9.494 -7.658 5.025 1.00 79.69 84 LEU A N 1
ATOM 653 C CA . LEU A 1 84 ? -9.745 -7.495 6.461 1.00 79.69 84 LEU A CA 1
ATOM 654 C C . LEU A 1 84 ? -9.434 -8.769 7.254 1.00 79.69 84 LEU A C 1
ATOM 656 O O . LEU A 1 84 ? -8.879 -8.691 8.352 1.00 79.69 84 LEU A O 1
ATOM 660 N N . HIS A 1 85 ? -9.753 -9.932 6.683 1.00 81.81 85 HIS A N 1
ATOM 661 C CA . HIS A 1 85 ? -9.505 -11.236 7.297 1.00 81.81 85 HIS A CA 1
ATOM 662 C C . HIS A 1 85 ? -8.009 -11.446 7.563 1.00 81.81 85 HIS A C 1
ATOM 664 O O . HIS A 1 85 ? -7.578 -11.712 8.687 1.00 81.81 85 HIS A O 1
ATOM 670 N N . ASP A 1 86 ? -7.188 -11.263 6.531 1.00 83.81 86 ASP A N 1
ATOM 671 C CA . ASP A 1 86 ? -5.740 -11.412 6.643 1.00 83.81 86 ASP A CA 1
ATOM 672 C C . ASP A 1 86 ? -5.143 -10.389 7.615 1.00 83.81 86 ASP A C 1
ATOM 674 O O . ASP A 1 86 ? -4.158 -10.676 8.301 1.00 83.81 86 ASP A O 1
ATOM 678 N N . TRP A 1 87 ? -5.721 -9.189 7.675 1.00 81.75 87 TRP A N 1
ATOM 679 C CA . TRP A 1 87 ? -5.295 -8.137 8.588 1.00 81.75 87 TRP A CA 1
ATOM 680 C C . TRP A 1 87 ? -5.607 -8.452 10.055 1.00 81.75 87 TRP A C 1
ATOM 682 O O . TRP A 1 87 ? -4.681 -8.430 10.869 1.00 81.75 87 TRP A O 1
ATOM 692 N N . HIS A 1 88 ? -6.844 -8.816 10.414 1.00 79.31 88 HIS A N 1
ATOM 693 C CA . HIS A 1 88 ? -7.165 -9.089 11.821 1.00 79.31 88 HIS A CA 1
ATOM 694 C C . HIS A 1 88 ? -6.430 -10.326 12.353 1.00 79.31 88 HIS A C 1
ATOM 696 O O . HIS A 1 88 ? -6.039 -10.351 13.521 1.00 79.31 88 HIS A O 1
ATOM 702 N N . ARG A 1 89 ? -6.154 -11.321 11.493 1.00 82.19 89 ARG A N 1
ATOM 703 C CA . ARG A 1 89 ? -5.388 -12.512 11.884 1.00 82.19 89 ARG A CA 1
ATOM 704 C C . ARG A 1 89 ? -3.961 -12.160 12.281 1.00 82.19 89 ARG A C 1
ATOM 706 O O . ARG A 1 89 ? -3.422 -12.728 13.226 1.00 82.19 89 ARG A O 1
ATOM 713 N N . ARG A 1 90 ? -3.344 -11.185 11.603 1.00 80.81 90 ARG A N 1
ATOM 714 C CA . ARG A 1 90 ? -2.014 -10.672 11.979 1.00 80.81 90 ARG A CA 1
ATOM 715 C C . ARG A 1 90 ? -2.022 -9.915 13.305 1.00 80.81 90 ARG A C 1
ATOM 717 O O . ARG A 1 90 ? -1.003 -9.908 13.986 1.00 80.81 90 ARG A O 1
ATOM 724 N N . MET A 1 91 ? -3.152 -9.323 13.685 1.00 76.56 91 MET A N 1
ATOM 725 C CA . MET A 1 91 ? -3.325 -8.630 14.968 1.00 76.56 91 MET A CA 1
ATOM 726 C C . MET A 1 91 ? -3.484 -9.596 16.158 1.00 76.56 91 MET A C 1
ATOM 728 O O . MET A 1 91 ? -3.655 -9.142 17.287 1.00 76.56 91 MET A O 1
ATOM 732 N N . GLY A 1 92 ? -3.419 -10.914 15.927 1.00 76.94 92 GLY A N 1
ATOM 733 C CA . GLY A 1 92 ? -3.495 -11.932 16.977 1.00 76.94 92 GLY A CA 1
ATOM 734 C C . GLY A 1 92 ? -4.913 -12.206 17.475 1.00 76.94 92 GLY A C 1
ATOM 735 O O . GLY A 1 92 ? -5.074 -12.727 18.575 1.00 76.94 92 GLY A O 1
ATOM 736 N N . ARG A 1 93 ? -5.940 -11.836 16.697 1.00 66.31 93 ARG A N 1
ATOM 737 C CA . ARG A 1 93 ? -7.320 -12.255 16.961 1.00 66.31 93 ARG A CA 1
ATOM 738 C C . ARG A 1 93 ? -7.628 -13.478 16.107 1.00 66.31 93 ARG A C 1
ATOM 74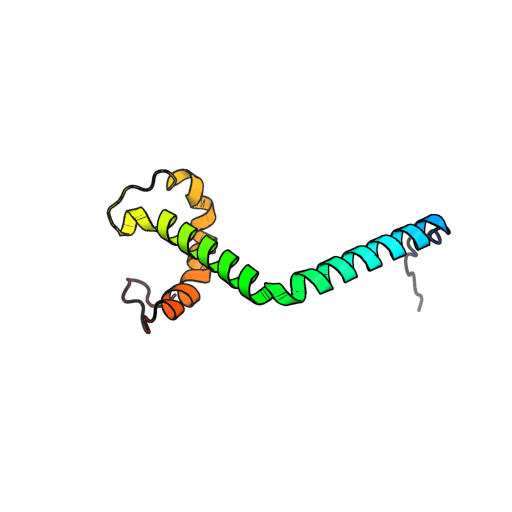0 O O . ARG A 1 93 ? -7.624 -13.382 14.882 1.00 66.31 93 ARG A O 1
ATOM 747 N N . ASP A 1 94 ? -7.869 -14.606 16.769 1.00 64.81 94 ASP A N 1
ATOM 748 C CA . ASP A 1 94 ? -8.211 -15.873 16.111 1.00 64.81 94 ASP A CA 1
ATOM 749 C C . ASP A 1 94 ? -9.623 -15.845 15.503 1.00 64.81 94 ASP A C 1
ATOM 751 O O . ASP A 1 94 ? -9.895 -16.563 14.543 1.00 64.81 94 ASP A O 1
ATOM 755 N N . GLU A 1 95 ? -10.504 -14.980 16.020 1.00 61.47 95 GLU A N 1
ATOM 756 C CA . GLU A 1 95 ? -11.889 -14.845 15.574 1.00 61.47 95 GLU A CA 1
ATOM 757 C C . GLU A 1 95 ? -12.349 -13.375 15.645 1.00 61.47 95 GLU A C 1
ATOM 759 O O . GLU A 1 95 ? -11.982 -12.630 16.562 1.00 61.47 95 GLU A O 1
ATOM 764 N N . TYR A 1 96 ? -13.123 -12.937 14.648 1.00 64.38 96 TYR A N 1
ATOM 765 C CA . TYR A 1 96 ? -13.738 -11.609 14.601 1.00 64.38 96 TYR A CA 1
ATOM 766 C C . TYR A 1 96 ? -15.205 -11.716 15.042 1.00 64.38 96 TYR A C 1
ATOM 768 O O . TYR A 1 96 ? -16.032 -12.250 14.308 1.00 64.38 96 TYR A O 1
ATOM 776 N N . ASP A 1 97 ? -15.523 -11.214 16.238 1.00 62.19 97 ASP A N 1
ATOM 777 C CA . ASP A 1 97 ? -16.855 -11.299 16.874 1.00 62.19 97 ASP A CA 1
ATOM 778 C C . ASP A 1 97 ? -17.814 -10.177 16.411 1.00 62.19 97 ASP A C 1
ATOM 780 O O . ASP A 1 97 ? -18.462 -9.494 17.202 1.00 62.19 97 ASP A O 1
ATOM 784 N N . GLY A 1 98 ? -17.836 -9.907 15.103 1.00 65.50 98 GLY A N 1
ATOM 785 C CA . GLY A 1 98 ? -18.738 -8.932 14.484 1.00 65.50 98 GLY A CA 1
ATOM 786 C C . GLY A 1 98 ? -19.959 -9.600 13.837 1.00 65.50 98 GLY A C 1
ATOM 787 O O . GLY A 1 98 ? -19.876 -10.761 13.421 1.00 65.50 98 GLY A O 1
ATOM 788 N N . PRO A 1 99 ? -21.099 -8.891 13.696 1.00 55.53 99 PRO A N 1
ATOM 789 C CA . PRO A 1 99 ? -22.255 -9.411 12.969 1.00 55.53 99 PRO A CA 1
ATOM 790 C C . PRO A 1 99 ? -21.872 -9.680 11.504 1.00 55.53 99 PRO A C 1
ATOM 792 O O . PRO A 1 99 ? -21.650 -8.746 10.740 1.00 55.53 99 PRO A O 1
ATOM 795 N N . GLY A 1 100 ? -21.769 -10.962 11.135 1.00 61.12 100 GLY A N 1
ATOM 796 C CA . GLY A 1 100 ? -21.270 -11.419 9.826 1.00 61.12 100 GLY A CA 1
ATOM 797 C C . GLY A 1 100 ? -20.212 -12.527 9.906 1.00 61.12 100 GLY A C 1
ATOM 798 O O . GLY A 1 100 ? -20.036 -13.269 8.943 1.00 61.12 100 GLY A O 1
ATOM 799 N N . GLY A 1 101 ? -19.582 -12.725 11.071 1.00 62.62 101 GLY A N 1
ATOM 800 C CA . GLY A 1 101 ? -18.498 -13.696 11.229 1.00 62.62 101 GLY A CA 1
ATOM 801 C C . GLY A 1 101 ? -17.232 -13.285 10.472 1.00 62.62 101 GLY A C 1
ATOM 802 O O . GLY A 1 101 ? -17.069 -12.141 10.062 1.00 62.62 101 GLY A O 1
ATOM 803 N N . CYS A 1 102 ? -16.298 -14.221 10.319 1.00 62.97 102 CYS A N 1
ATOM 804 C CA . CYS A 1 102 ? -14.976 -13.993 9.734 1.00 62.97 102 CYS A CA 1
ATOM 805 C C . CYS A 1 102 ? -15.014 -13.869 8.188 1.00 62.97 102 CYS A C 1
ATOM 807 O O . CYS A 1 102 ? -14.253 -14.562 7.510 1.00 62.97 102 CYS A O 1
ATOM 809 N N . CYS A 1 103 ? -15.927 -13.063 7.628 1.00 59.28 103 CYS A N 1
ATOM 810 C CA . CYS A 1 103 ? -16.132 -12.808 6.192 1.00 59.28 103 CYS A CA 1
ATOM 811 C C . CYS A 1 103 ? -16.706 -11.404 5.959 1.00 59.28 103 CYS A C 1
ATOM 813 O O . CYS A 1 103 ? -17.784 -11.114 6.523 1.00 59.28 103 CYS A O 1
#

Sequence (103 aa):
MTDAAAQDPRRGRAGPLGRVRAGLRAAADFHEAWFTARWRSALRREARDQQDTLRALMLLDTLGVDSPVAYETLELVPFVLADLHDWHRRMGRDEYDGPGGCC

Organism: NCBI:txid1470176

pLDDT: mean 79.49, std 14.02, range [43.78, 96.56]

Secondary structure (DSSP, 8-state):
--------TT-----HHHHHHHHHHHHHHHHHHHHHHTTHHHHHHHHHHHHHHHHHHHTGGGGT---TTHHHHGGGHHHHHHTHHHHHHHTT-S---STT---

InterPro domains:
  IPR047717 CC-star protein [NF041419] (26-103)
  IPR058303 Protein of unknown function DUF7990 [PF25952] (20-95)